Protein AF-E4WVW0-F1 (afdb_monomer_lite)

Sequence (112 aa):
MLASIGRYIEFFCGNGPDCQLPQLARDDDVYKSKMVEIAKKRMLDDYFVVGVLEQFEDSLSVFEKLLPRYYRGALEVYESKMIQTTRNQTKSIGKRTLPDEIANKLRSGALK

Secondary structure (DSSP, 8-state):
----TTHHHHHHH-SSTTTS--GGGTT-HHHHHHHHHHHHHHHHHT-S----GGGHHHHHHHHHHH-HHHHTTHHHHHHSHHHHHHHHHTSPTTPPPPPHHHHHHIIIII--

Organism: Oikopleura dioica (NCBI:txid34765)

Structure (mmCIF, N/CA/C/O backbone):
data_AF-E4WVW0-F1
#
_entry.id   AF-E4WVW0-F1
#
loop_
_atom_site.group_PDB
_atom_site.id
_atom_site.type_symbol
_atom_site.label_atom_id
_atom_site.label_alt_id
_atom_site.label_comp_id
_atom_site.label_asym_id
_atom_site.label_entity_id
_atom_site.label_seq_id
_atom_site.pdbx_PDB_ins_code
_atom_site.Cartn_x
_atom_site.Cartn_y
_atom_site.Cartn_z
_atom_site.occupancy
_atom_site.B_iso_or_equiv
_atom_site.auth_seq_id
_atom_site.auth_comp_id
_atom_site.auth_asym_id
_atom_site.auth_atom_id
_atom_site.pdbx_PDB_model_num
ATOM 1 N N . MET A 1 1 ? 25.328 0.070 4.553 1.00 29.50 1 MET A N 1
ATOM 2 C CA . MET A 1 1 ? 23.958 -0.468 4.400 1.00 29.50 1 MET A CA 1
ATOM 3 C C . MET A 1 1 ? 23.121 0.590 3.689 1.00 29.50 1 MET A C 1
ATOM 5 O O . MET A 1 1 ? 22.456 1.383 4.337 1.00 29.50 1 MET A O 1
ATOM 9 N N . LEU A 1 2 ? 23.262 0.696 2.364 1.00 34.66 2 LEU A N 1
ATOM 10 C CA . LEU A 1 2 ? 22.520 1.677 1.569 1.00 34.66 2 LEU A CA 1
ATOM 11 C C . LEU A 1 2 ? 21.074 1.192 1.453 1.00 34.66 2 LEU A C 1
ATOM 13 O O . LEU A 1 2 ? 20.809 0.156 0.843 1.00 34.66 2 LEU A O 1
ATOM 17 N N . ALA A 1 3 ? 20.162 1.902 2.115 1.00 38.31 3 ALA A N 1
ATOM 18 C CA . ALA A 1 3 ? 18.736 1.636 2.046 1.00 38.31 3 ALA A CA 1
ATOM 19 C C . ALA A 1 3 ? 18.289 1.706 0.581 1.00 38.31 3 ALA A C 1
ATOM 21 O O . ALA A 1 3 ? 18.396 2.749 -0.057 1.00 38.31 3 ALA A O 1
ATOM 22 N N . SER A 1 4 ? 17.819 0.584 0.037 1.00 49.12 4 SER A N 1
ATOM 23 C CA . SER A 1 4 ? 17.189 0.554 -1.282 1.00 49.12 4 SER A CA 1
ATOM 24 C C . SER A 1 4 ? 15.854 1.284 -1.171 1.00 49.12 4 SER A C 1
ATOM 26 O O . SER A 1 4 ? 14.923 0.850 -0.492 1.00 49.12 4 SER A O 1
ATOM 28 N N . ILE A 1 5 ? 15.814 2.476 -1.749 1.00 54.31 5 ILE A N 1
ATOM 29 C CA . ILE A 1 5 ? 14.668 3.384 -1.722 1.00 54.31 5 ILE A CA 1
ATOM 30 C C . ILE A 1 5 ? 13.500 2.824 -2.561 1.00 54.31 5 ILE A C 1
ATOM 32 O O . ILE A 1 5 ? 12.343 3.110 -2.273 1.00 54.31 5 ILE A O 1
ATOM 36 N N . GLY A 1 6 ? 13.785 1.928 -3.513 1.00 65.44 6 GLY A N 1
ATOM 37 C CA . GLY A 1 6 ? 12.808 1.246 -4.366 1.00 65.44 6 GLY A CA 1
ATOM 38 C C . GLY A 1 6 ? 12.185 -0.032 -3.792 1.00 65.44 6 GLY A C 1
ATOM 39 O O . GLY A 1 6 ? 11.617 -0.800 -4.559 1.00 65.44 6 GLY A O 1
ATOM 40 N N . ARG A 1 7 ? 12.259 -0.287 -2.476 1.00 75.88 7 ARG A N 1
ATOM 41 C CA . ARG A 1 7 ? 11.815 -1.569 -1.883 1.00 75.88 7 ARG A CA 1
ATOM 42 C C . ARG A 1 7 ? 10.414 -2.008 -2.318 1.00 75.88 7 ARG A C 1
ATOM 44 O O . ARG A 1 7 ? 10.227 -3.166 -2.659 1.00 75.88 7 ARG A O 1
ATOM 51 N N . TYR A 1 8 ? 9.432 -1.107 -2.338 1.00 85.38 8 TYR A N 1
ATOM 52 C CA . TYR A 1 8 ? 8.074 -1.472 -2.762 1.00 85.38 8 TYR A CA 1
ATOM 53 C C . TYR A 1 8 ? 7.975 -1.744 -4.266 1.00 85.38 8 TYR A C 1
ATOM 55 O O . TYR A 1 8 ? 7.250 -2.647 -4.669 1.00 85.38 8 TYR A O 1
ATOM 63 N N . ILE A 1 9 ? 8.738 -1.017 -5.088 1.00 88.12 9 ILE A N 1
ATOM 64 C CA . ILE A 1 9 ? 8.806 -1.256 -6.535 1.00 88.12 9 ILE A CA 1
ATOM 65 C C . ILE A 1 9 ? 9.362 -2.656 -6.796 1.00 88.12 9 ILE A C 1
ATOM 67 O O . ILE A 1 9 ? 8.800 -3.373 -7.610 1.00 88.12 9 ILE A O 1
ATOM 71 N N . GLU A 1 10 ? 10.401 -3.081 -6.072 1.00 86.81 10 GLU A N 1
ATOM 72 C CA . GLU A 1 10 ? 10.945 -4.444 -6.165 1.00 86.81 10 GLU A CA 1
ATOM 73 C C . GLU A 1 10 ? 9.879 -5.503 -5.831 1.00 86.81 10 GLU A C 1
ATOM 75 O O . GLU A 1 10 ? 9.717 -6.461 -6.585 1.00 86.81 10 GLU A O 1
ATOM 80 N N . PHE A 1 11 ? 9.093 -5.302 -4.762 1.00 90.00 11 PHE A N 1
ATOM 81 C CA . PHE A 1 11 ? 8.000 -6.216 -4.399 1.00 90.00 11 PHE A CA 1
ATOM 82 C C . PHE A 1 11 ? 6.936 -6.341 -5.498 1.00 90.00 11 PHE A C 1
ATOM 84 O O . PHE A 1 11 ? 6.539 -7.458 -5.825 1.00 90.00 11 PHE A O 1
ATOM 91 N N . PHE A 1 12 ? 6.485 -5.223 -6.076 1.00 92.94 12 PHE A N 1
ATOM 92 C CA . PHE A 1 12 ? 5.461 -5.233 -7.128 1.00 92.94 12 PHE A CA 1
ATOM 93 C C . PHE A 1 12 ? 6.011 -5.669 -8.493 1.00 92.94 12 PHE A C 1
ATOM 95 O O . PHE A 1 12 ? 5.305 -6.326 -9.254 1.00 92.94 12 PHE A O 1
ATOM 102 N N . CYS A 1 13 ? 7.270 -5.353 -8.805 1.00 92.06 13 CYS A N 1
ATOM 103 C CA . CYS A 1 13 ? 7.949 -5.821 -10.013 1.00 92.06 13 CYS A CA 1
ATOM 104 C C . CYS A 1 13 ? 8.143 -7.344 -9.960 1.00 92.06 13 CYS A C 1
ATOM 106 O O . CYS A 1 13 ? 7.930 -8.027 -10.957 1.00 92.06 13 CYS A O 1
ATOM 108 N N . GLY A 1 14 ? 8.471 -7.900 -8.790 1.00 89.44 14 GLY A N 1
ATOM 109 C CA . GLY A 1 14 ? 8.585 -9.337 -8.546 1.00 89.44 14 GLY A CA 1
ATOM 110 C C . GLY A 1 14 ? 9.992 -9.900 -8.772 1.00 8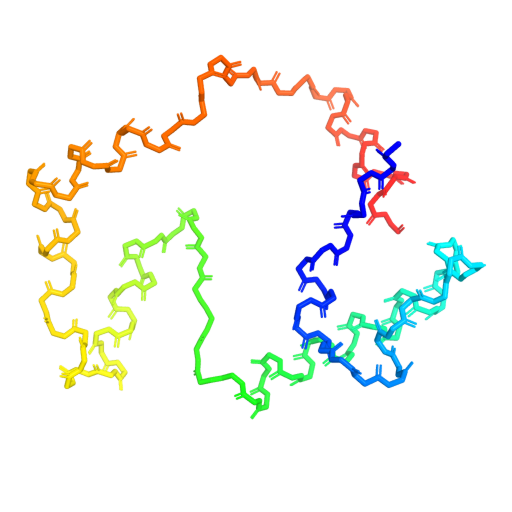9.44 14 GLY A C 1
ATOM 111 O O . GLY A 1 14 ? 10.979 -9.179 -8.819 1.00 89.44 14 GLY A O 1
ATOM 112 N N . ASN A 1 15 ? 10.093 -11.226 -8.907 1.00 89.06 15 ASN A N 1
ATOM 113 C CA . ASN A 1 15 ? 11.381 -11.943 -8.910 1.00 89.06 15 ASN A CA 1
ATOM 114 C C . ASN A 1 15 ? 11.935 -12.256 -10.314 1.00 89.06 15 ASN A C 1
ATOM 116 O O . ASN A 1 15 ? 12.841 -13.076 -10.443 1.00 89.06 15 ASN A O 1
ATOM 120 N N . GLY A 1 16 ? 11.360 -11.670 -11.368 1.00 85.31 16 GLY A N 1
ATOM 121 C CA . GLY A 1 16 ? 11.795 -11.907 -12.747 1.00 85.31 16 GLY A CA 1
ATOM 122 C C . GLY A 1 16 ? 13.152 -11.263 -13.063 1.00 85.31 16 GLY A C 1
ATOM 123 O O . GLY A 1 16 ? 13.584 -10.365 -12.337 1.00 85.31 16 GLY A O 1
ATOM 124 N N . PRO A 1 17 ? 13.806 -11.660 -14.169 1.00 83.69 17 PRO A N 1
ATOM 125 C CA . PRO A 1 17 ? 15.116 -11.125 -14.550 1.00 83.69 17 PRO A CA 1
ATOM 126 C C . PRO A 1 17 ? 15.099 -9.605 -14.768 1.00 83.69 17 PRO A C 1
ATOM 128 O O . PRO A 1 17 ? 16.090 -8.941 -14.496 1.00 83.69 17 PRO A O 1
ATOM 131 N N . ASP A 1 18 ? 13.961 -9.040 -15.182 1.00 82.88 18 ASP A N 1
ATOM 132 C CA . ASP A 1 18 ? 13.778 -7.593 -15.358 1.00 82.88 18 ASP A CA 1
ATOM 133 C C . ASP A 1 18 ? 13.653 -6.800 -14.042 1.00 82.88 18 ASP A C 1
ATOM 135 O O . ASP A 1 18 ? 13.621 -5.572 -14.069 1.00 82.88 18 ASP A O 1
ATOM 139 N N . CYS A 1 19 ? 13.542 -7.487 -12.900 1.00 84.75 19 CYS A N 1
ATOM 140 C CA . CYS A 1 19 ? 13.302 -6.890 -11.584 1.00 84.75 19 CYS A CA 1
ATOM 141 C C . CYS A 1 19 ? 14.416 -7.190 -10.571 1.00 84.75 19 CYS A C 1
ATOM 143 O O . CYS A 1 19 ? 14.484 -6.571 -9.510 1.00 84.75 19 CYS A O 1
ATOM 145 N N . GLN A 1 20 ? 15.315 -8.120 -10.889 1.00 77.31 20 GLN A N 1
ATOM 146 C CA . GLN A 1 20 ? 16.459 -8.454 -10.051 1.00 77.31 20 GLN A CA 1
ATOM 147 C C . GLN A 1 20 ? 17.588 -7.459 -10.302 1.00 77.31 20 GLN A C 1
ATOM 149 O O . GLN A 1 20 ? 18.389 -7.659 -11.204 1.00 77.31 20 GLN A O 1
ATOM 154 N N . LEU A 1 21 ? 17.655 -6.391 -9.501 1.00 67.06 21 LEU A N 1
ATOM 155 C CA . LEU A 1 21 ? 18.718 -5.381 -9.571 1.00 67.06 21 LEU A CA 1
ATOM 156 C C . LEU A 1 21 ? 20.111 -6.020 -9.410 1.00 67.06 21 LEU A C 1
ATOM 158 O O . LEU A 1 21 ? 20.482 -6.397 -8.289 1.00 67.06 21 LEU A O 1
ATOM 162 N N . PRO A 1 22 ? 20.949 -6.066 -10.464 1.00 64.06 22 PRO A N 1
ATOM 163 C CA . PRO A 1 22 ? 22.372 -6.294 -10.280 1.00 64.06 22 PRO A CA 1
ATOM 164 C C . PRO A 1 22 ? 22.937 -5.137 -9.448 1.00 64.06 22 PRO A C 1
ATOM 166 O O . PRO A 1 22 ? 22.546 -3.984 -9.633 1.00 64.06 22 PRO A O 1
ATOM 169 N N . GLN A 1 23 ? 23.887 -5.403 -8.544 1.00 59.28 23 GLN A N 1
ATOM 170 C CA . GLN A 1 23 ? 24.489 -4.346 -7.709 1.00 59.28 23 GLN A CA 1
ATOM 171 C C . GLN A 1 23 ? 25.086 -3.193 -8.541 1.00 59.28 23 GLN A C 1
ATOM 173 O O . GLN A 1 23 ? 25.136 -2.066 -8.063 1.00 59.28 23 GLN A O 1
ATOM 178 N N . LEU A 1 24 ? 25.471 -3.477 -9.790 1.00 55.19 24 LEU A N 1
ATOM 179 C CA . LEU A 1 24 ? 26.059 -2.543 -10.751 1.00 55.19 24 LEU A CA 1
ATOM 180 C C . LEU A 1 24 ? 25.038 -1.655 -11.493 1.00 55.19 24 LEU A C 1
ATOM 182 O O . LEU A 1 24 ? 25.452 -0.678 -12.100 1.00 55.19 24 LEU A O 1
ATOM 186 N N . ALA A 1 25 ? 23.733 -1.957 -11.445 1.00 59.75 25 ALA A N 1
ATOM 187 C CA . ALA A 1 25 ? 22.686 -1.193 -12.146 1.00 59.75 25 ALA A CA 1
ATOM 188 C C . ALA A 1 25 ? 21.843 -0.307 -11.208 1.00 59.75 25 ALA A C 1
ATOM 190 O O . ALA A 1 25 ? 20.810 0.226 -11.604 1.00 59.75 25 ALA A O 1
ATOM 191 N N . ARG A 1 26 ? 22.248 -0.161 -9.937 1.00 60.06 26 ARG A N 1
ATOM 192 C CA . ARG A 1 26 ? 2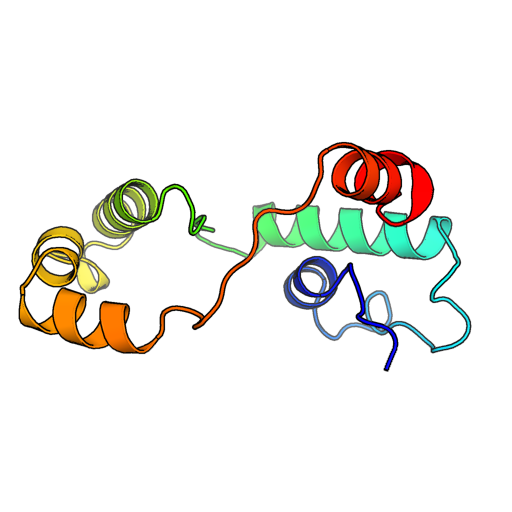1.468 0.578 -8.924 1.00 60.06 26 ARG A CA 1
ATOM 193 C C . ARG A 1 26 ? 21.332 2.074 -9.214 1.00 60.06 26 ARG A C 1
ATOM 195 O O . ARG A 1 26 ? 20.353 2.668 -8.769 1.00 60.06 26 ARG A O 1
ATOM 202 N N . ASP A 1 27 ? 22.261 2.636 -9.982 1.00 66.81 27 ASP A N 1
ATOM 203 C CA . ASP A 1 27 ? 22.260 4.044 -10.393 1.00 66.81 27 ASP A CA 1
ATOM 204 C C . ASP A 1 27 ? 21.837 4.232 -11.863 1.00 66.81 27 ASP A C 1
ATOM 206 O O . ASP A 1 27 ? 21.952 5.327 -12.402 1.00 66.81 27 ASP A O 1
ATOM 210 N N . ASP A 1 28 ? 21.334 3.178 -12.520 1.00 76.94 28 ASP A N 1
ATOM 211 C CA . ASP A 1 28 ? 20.810 3.263 -13.884 1.00 76.94 28 ASP A CA 1
ATOM 212 C C . ASP A 1 28 ? 19.328 3.673 -13.869 1.00 76.94 28 ASP A C 1
ATOM 214 O O . ASP A 1 28 ? 18.428 2.877 -13.573 1.00 76.94 28 ASP A O 1
ATOM 218 N N . ASP A 1 29 ? 19.070 4.935 -14.205 1.00 78.25 29 ASP A N 1
ATOM 219 C CA . ASP A 1 29 ? 17.721 5.504 -14.257 1.00 78.25 29 ASP A CA 1
ATOM 220 C C . ASP A 1 29 ? 16.836 4.851 -15.332 1.00 78.25 29 ASP A C 1
ATOM 222 O O . ASP A 1 29 ? 15.611 4.778 -15.168 1.00 78.25 29 ASP A O 1
ATOM 226 N N . VAL A 1 30 ? 17.429 4.307 -16.402 1.00 82.44 30 VAL A N 1
ATOM 227 C CA . VAL A 1 30 ? 16.694 3.562 -17.435 1.00 82.44 30 VAL A CA 1
ATOM 228 C C . VAL A 1 30 ? 16.162 2.261 -16.845 1.00 82.44 30 VAL A C 1
ATOM 230 O O . VAL A 1 30 ? 14.988 1.921 -17.026 1.00 82.44 30 VAL A O 1
ATOM 233 N N . TYR A 1 31 ? 16.997 1.556 -16.080 1.00 81.50 31 TYR A N 1
ATOM 234 C CA . TYR A 1 31 ? 16.602 0.316 -15.420 1.00 81.50 31 TYR A CA 1
ATOM 235 C C . TYR A 1 31 ? 15.532 0.555 -14.345 1.00 81.50 31 TYR A C 1
ATOM 237 O O . TYR A 1 31 ? 14.507 -0.134 -14.332 1.00 81.50 31 TYR A O 1
ATOM 245 N N . LYS A 1 32 ? 15.705 1.575 -13.490 1.00 80.69 32 LYS A N 1
ATOM 246 C CA . LYS A 1 32 ? 14.693 1.959 -12.485 1.00 80.69 32 LYS A CA 1
ATOM 247 C C . LYS A 1 32 ? 13.345 2.275 -13.131 1.00 80.69 32 LYS A C 1
ATOM 249 O O . LYS A 1 32 ? 12.314 1.789 -12.667 1.00 80.69 32 LYS A O 1
ATOM 254 N N . SER A 1 33 ? 13.352 3.045 -14.220 1.00 85.00 33 SER A N 1
ATOM 255 C CA . SER A 1 33 ? 12.132 3.401 -14.953 1.00 85.00 33 SER A CA 1
ATOM 256 C C . SER A 1 33 ? 11.429 2.158 -15.498 1.00 85.00 33 SER A C 1
ATOM 258 O O . SER A 1 33 ? 10.223 2.001 -15.317 1.00 85.00 33 SER A O 1
ATOM 260 N N . LYS A 1 34 ? 12.181 1.216 -16.084 1.00 87.88 34 LYS A N 1
ATOM 261 C CA . LYS A 1 34 ? 11.630 -0.058 -16.564 1.00 87.88 34 LYS A CA 1
ATOM 262 C C . LYS A 1 34 ? 10.984 -0.869 -15.434 1.00 87.88 34 LYS A C 1
ATOM 264 O O . LYS A 1 34 ? 9.876 -1.372 -15.613 1.00 87.88 34 LYS A O 1
ATOM 269 N N . MET A 1 35 ? 11.629 -0.966 -14.269 1.00 88.56 35 MET A N 1
ATOM 270 C CA . MET A 1 35 ? 11.055 -1.658 -13.108 1.00 88.56 35 MET A CA 1
ATOM 271 C C . MET A 1 35 ? 9.752 -1.017 -12.629 1.00 88.56 35 MET A C 1
ATOM 273 O O . MET A 1 35 ? 8.803 -1.729 -12.306 1.00 88.56 35 MET A O 1
ATOM 277 N N . VAL A 1 36 ? 9.692 0.317 -12.593 1.00 90.19 36 VAL A N 1
ATOM 278 C CA . VAL A 1 36 ? 8.481 1.056 -12.210 1.00 90.19 36 VAL A CA 1
ATOM 279 C C . VAL A 1 36 ? 7.333 0.754 -13.167 1.00 90.19 36 VAL A C 1
ATOM 281 O O . VAL A 1 36 ? 6.219 0.503 -12.710 1.00 90.19 36 VAL A O 1
ATOM 284 N N . GLU A 1 37 ? 7.586 0.727 -14.474 1.00 93.38 37 GLU A N 1
ATOM 285 C CA . GLU A 1 37 ? 6.541 0.419 -15.455 1.00 93.38 37 GLU A CA 1
ATOM 286 C C . GLU A 1 37 ? 6.040 -1.025 -15.340 1.00 93.38 37 GLU A C 1
ATOM 288 O O . GLU A 1 37 ? 4.833 -1.266 -15.386 1.00 93.38 37 GLU A O 1
ATOM 293 N N . ILE A 1 38 ? 6.935 -1.987 -15.093 1.00 93.88 38 ILE A N 1
ATOM 294 C CA . ILE A 1 38 ? 6.534 -3.377 -14.829 1.00 93.88 38 ILE A CA 1
ATOM 295 C C . ILE A 1 38 ? 5.700 -3.461 -13.547 1.00 93.88 38 ILE A C 1
ATOM 297 O O . ILE A 1 38 ? 4.642 -4.087 -13.551 1.00 93.88 38 ILE A O 1
ATOM 301 N N . ALA A 1 39 ? 6.142 -2.814 -12.466 1.00 94.31 39 ALA A N 1
ATOM 302 C CA . ALA A 1 39 ? 5.421 -2.789 -11.198 1.00 94.31 39 ALA A CA 1
ATOM 303 C C . ALA A 1 39 ? 4.011 -2.202 -11.361 1.00 94.31 39 ALA A C 1
ATOM 305 O O . ALA A 1 39 ? 3.045 -2.821 -10.923 1.00 94.31 39 ALA A O 1
ATOM 306 N N . LYS A 1 40 ? 3.871 -1.061 -12.051 1.00 95.44 40 LYS A N 1
ATOM 307 C CA . LYS A 1 40 ? 2.566 -0.449 -12.352 1.00 95.44 40 LYS A CA 1
ATOM 308 C C . LYS A 1 40 ? 1.664 -1.395 -13.133 1.00 95.44 40 LYS A C 1
ATOM 310 O O . LYS A 1 40 ? 0.506 -1.564 -12.763 1.00 95.44 40 LYS A O 1
ATOM 315 N N . LYS A 1 41 ? 2.191 -2.020 -14.191 1.00 96.81 41 LYS A N 1
ATOM 316 C CA . LYS A 1 41 ? 1.424 -2.964 -15.005 1.00 96.81 41 LYS A CA 1
ATOM 317 C C . LYS A 1 41 ? 0.903 -4.123 -14.158 1.00 96.81 41 LYS A C 1
ATOM 319 O O . LYS A 1 41 ? -0.287 -4.398 -14.177 1.00 96.81 41 LYS A O 1
ATOM 324 N N . ARG A 1 42 ? 1.764 -4.740 -13.347 1.00 95.88 42 ARG A N 1
ATOM 325 C CA . ARG A 1 42 ? 1.364 -5.840 -12.457 1.00 95.88 42 ARG A CA 1
ATOM 326 C C . ARG A 1 42 ? 0.337 -5.401 -11.423 1.00 95.88 42 ARG A C 1
ATOM 328 O O . ARG A 1 42 ? -0.631 -6.112 -11.196 1.00 95.88 42 ARG A O 1
ATOM 335 N N . MET A 1 43 ? 0.506 -4.223 -10.823 1.00 95.88 43 MET A N 1
ATOM 336 C CA . MET A 1 43 ? -0.476 -3.674 -9.880 1.00 95.88 43 MET A CA 1
ATOM 337 C C . MET A 1 43 ? -1.873 -3.523 -10.494 1.00 95.88 43 MET A C 1
ATOM 339 O O . MET A 1 43 ? -2.850 -3.650 -9.764 1.00 95.88 43 MET A O 1
ATOM 343 N N . LEU A 1 44 ? -1.969 -3.242 -11.796 1.00 96.38 44 LEU A N 1
ATOM 344 C CA . LEU A 1 44 ? -3.244 -3.114 -12.506 1.00 96.38 44 LEU A CA 1
ATOM 345 C C . LEU A 1 44 ? -3.790 -4.462 -12.994 1.00 96.38 44 LEU A C 1
ATOM 347 O O . LEU A 1 44 ? -4.994 -4.687 -12.914 1.00 96.38 44 LEU A O 1
ATOM 351 N N . ASP A 1 45 ? -2.916 -5.336 -13.493 1.00 96.94 45 ASP A N 1
ATOM 352 C CA . ASP A 1 45 ? -3.316 -6.554 -14.204 1.00 96.94 45 ASP A CA 1
ATOM 353 C C . ASP A 1 45 ? -3.418 -7.782 -13.274 1.00 96.94 45 ASP A C 1
ATOM 355 O O . ASP A 1 45 ? -4.289 -8.630 -13.464 1.00 96.94 45 ASP A O 1
ATOM 359 N N . ASP A 1 46 ? -2.549 -7.877 -12.260 1.00 96.56 46 ASP A N 1
ATOM 360 C CA . ASP A 1 46 ? -2.347 -9.098 -11.463 1.00 96.56 46 ASP A CA 1
ATOM 361 C C . ASP A 1 46 ? -2.844 -8.976 -10.012 1.00 96.56 46 ASP A C 1
ATOM 363 O O . ASP A 1 46 ? -3.147 -9.983 -9.363 1.00 96.56 46 ASP A O 1
ATOM 367 N N . TYR A 1 47 ? -2.913 -7.758 -9.466 1.00 96.25 47 TYR A N 1
ATOM 368 C CA . TYR A 1 47 ? -3.390 -7.526 -8.102 1.00 96.25 47 TYR A CA 1
ATOM 369 C C . TYR A 1 47 ? -4.883 -7.218 -8.098 1.00 96.25 47 TYR A C 1
ATOM 371 O O . TYR A 1 47 ? -5.344 -6.269 -8.721 1.00 96.25 47 TYR A O 1
ATOM 379 N N . PHE A 1 48 ? -5.641 -7.979 -7.309 1.00 96.00 48 PHE A N 1
ATOM 380 C CA . PHE A 1 48 ? -7.081 -7.762 -7.170 1.00 96.00 48 PHE A CA 1
ATOM 381 C C . PHE A 1 48 ? -7.418 -6.401 -6.534 1.00 96.00 48 PHE A C 1
ATOM 383 O O . PHE A 1 48 ? -8.357 -5.729 -6.952 1.00 96.00 48 PHE A O 1
ATOM 390 N N . VAL A 1 49 ? -6.665 -5.998 -5.506 1.00 95.44 49 VAL A N 1
ATOM 391 C CA . VAL A 1 49 ? -6.786 -4.691 -4.849 1.00 95.44 49 VAL A CA 1
ATOM 392 C C . VAL A 1 49 ? -5.499 -4.377 -4.075 1.00 95.44 49 VAL A C 1
ATOM 394 O O . VAL A 1 49 ? -4.884 -5.276 -3.500 1.00 95.44 49 VAL A O 1
ATOM 397 N N . VAL A 1 50 ? -5.091 -3.105 -4.039 1.00 96.44 50 VAL A N 1
ATOM 398 C CA . VAL A 1 50 ? -3.947 -2.616 -3.249 1.00 96.44 50 VAL A CA 1
ATOM 399 C C . VAL A 1 50 ? -4.415 -1.464 -2.358 1.00 96.44 50 VAL A C 1
ATOM 401 O O . VAL A 1 50 ? -4.964 -0.485 -2.853 1.00 96.44 50 VAL A O 1
ATOM 404 N N . GLY A 1 51 ? -4.216 -1.591 -1.044 1.00 95.94 51 GLY A N 1
ATOM 405 C CA . GLY A 1 51 ? -4.548 -0.558 -0.054 1.00 95.94 51 GLY A CA 1
ATOM 406 C C . GLY A 1 51 ? -3.337 0.282 0.359 1.00 95.94 51 GLY A C 1
ATOM 407 O O . GLY A 1 51 ? -2.192 -0.092 0.095 1.00 95.94 51 GLY A O 1
ATOM 408 N N . VAL A 1 52 ? -3.587 1.393 1.053 1.00 95.69 52 VAL A N 1
ATOM 409 C CA . VAL A 1 52 ? -2.545 2.288 1.591 1.00 95.69 52 VAL A CA 1
ATOM 410 C C . VAL A 1 52 ? -2.675 2.426 3.107 1.00 95.69 52 VAL A C 1
ATOM 412 O O . VAL A 1 52 ? -3.777 2.430 3.653 1.00 95.69 52 VAL A O 1
ATOM 415 N N . LEU A 1 53 ? -1.544 2.530 3.811 1.00 92.56 53 LEU A N 1
ATOM 416 C CA . LEU A 1 53 ? -1.532 2.556 5.280 1.00 92.56 53 LEU A CA 1
ATOM 417 C C . LEU A 1 53 ? -2.091 3.864 5.849 1.00 92.56 53 LEU A C 1
ATOM 419 O O . LEU A 1 53 ? -2.671 3.868 6.933 1.00 92.56 53 LEU A O 1
ATOM 423 N N . GLU A 1 54 ? -1.932 4.970 5.128 1.00 94.00 54 GLU A N 1
ATOM 424 C CA . GLU A 1 54 ? -2.434 6.289 5.511 1.00 94.00 54 GLU A CA 1
ATOM 425 C C . GLU A 1 54 ? -3.967 6.377 5.442 1.00 94.00 54 GLU A C 1
ATOM 427 O O . GLU A 1 54 ? -4.554 7.187 6.152 1.00 94.00 54 GLU A O 1
ATOM 432 N N . GLN A 1 55 ? -4.607 5.522 4.636 1.00 96.62 55 GLN A N 1
ATOM 433 C CA . GLN A 1 55 ? -6.065 5.391 4.496 1.00 96.62 55 GLN A CA 1
ATOM 434 C C . GLN A 1 55 ? -6.487 3.938 4.763 1.00 96.62 55 GLN A C 1
ATOM 436 O O . GLN A 1 55 ? -7.163 3.288 3.961 1.00 96.62 55 GLN A O 1
ATOM 441 N N . PHE A 1 56 ? -6.011 3.379 5.879 1.00 95.56 56 PHE A N 1
ATOM 442 C CA . PHE A 1 56 ? -6.185 1.957 6.178 1.00 95.56 56 PHE A CA 1
ATOM 443 C C . PHE A 1 56 ? -7.656 1.565 6.384 1.00 95.56 56 PHE A C 1
ATOM 445 O O . PHE A 1 56 ? -8.078 0.518 5.905 1.00 95.56 56 PHE A O 1
ATOM 452 N N . GLU A 1 57 ? -8.448 2.409 7.047 1.00 96.44 57 GLU A N 1
ATOM 453 C CA . GLU A 1 57 ? -9.884 2.170 7.281 1.00 96.44 57 GLU A CA 1
ATOM 454 C C . GLU A 1 57 ? -10.687 2.186 5.970 1.00 96.44 57 GLU A C 1
ATOM 456 O O . GLU A 1 57 ? -11.516 1.301 5.735 1.00 96.44 57 GLU A O 1
ATOM 461 N N . ASP A 1 58 ? -10.367 3.111 5.060 1.00 97.38 58 ASP A N 1
ATOM 462 C CA . ASP A 1 58 ? -10.942 3.138 3.711 1.00 97.38 58 ASP A CA 1
ATOM 463 C C . ASP A 1 58 ? -10.542 1.885 2.919 1.00 97.38 58 ASP A C 1
ATOM 465 O O . ASP A 1 58 ? -11.377 1.262 2.260 1.00 97.38 58 ASP A O 1
ATOM 469 N N . SER A 1 59 ? -9.276 1.463 3.036 1.00 97.44 59 SER A N 1
ATOM 470 C CA . SER A 1 59 ? -8.776 0.235 2.406 1.00 97.44 59 SER A CA 1
ATOM 471 C C . SER A 1 59 ? -9.535 -1.000 2.908 1.00 97.44 59 SER A C 1
ATOM 473 O O . SER A 1 59 ? -9.988 -1.805 2.097 1.00 97.44 59 SER A O 1
ATOM 475 N N . LEU A 1 60 ? -9.750 -1.130 4.224 1.00 97.31 60 LEU A N 1
ATO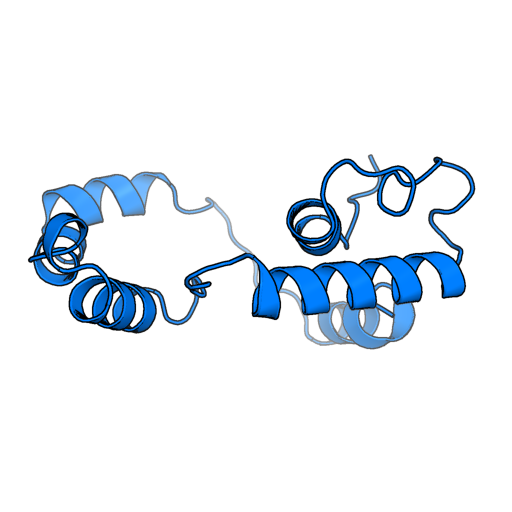M 476 C CA . LEU A 1 60 ? -10.554 -2.214 4.803 1.00 97.31 60 LEU A CA 1
ATOM 477 C C . LEU A 1 60 ? -12.005 -2.170 4.318 1.00 97.31 60 LEU A C 1
ATOM 479 O O . LEU A 1 60 ? -12.551 -3.206 3.949 1.00 97.31 60 LEU A O 1
ATOM 483 N N . SER A 1 61 ? -12.600 -0.979 4.240 1.00 97.00 61 SER A N 1
ATOM 484 C CA . SER A 1 61 ? -13.970 -0.797 3.747 1.00 97.00 61 SER A CA 1
ATOM 485 C C . SER A 1 61 ? -14.127 -1.230 2.285 1.00 97.00 61 SER A C 1
ATOM 487 O O . SER A 1 61 ? -15.144 -1.816 1.905 1.00 97.00 61 SER A O 1
ATOM 489 N N . VAL A 1 62 ? -13.127 -0.956 1.441 1.00 97.25 62 VAL A N 1
ATOM 490 C CA . VAL A 1 62 ? -13.085 -1.451 0.056 1.00 97.25 62 VAL A CA 1
ATOM 491 C C . VAL A 1 62 ? -12.925 -2.971 0.038 1.00 97.25 62 VAL A C 1
ATOM 493 O O . VAL A 1 62 ? -13.651 -3.650 -0.688 1.00 97.25 62 VAL A O 1
ATOM 496 N N . PHE A 1 63 ? -12.023 -3.525 0.852 1.00 97.56 63 PHE A N 1
ATOM 497 C CA . PHE A 1 63 ? -11.772 -4.969 0.884 1.00 97.56 63 PHE A CA 1
ATOM 498 C C . PHE A 1 63 ? -13.005 -5.739 1.354 1.00 97.56 63 PHE A C 1
ATOM 500 O O . PHE A 1 63 ? -13.334 -6.771 0.777 1.00 97.56 63 PHE A O 1
ATOM 507 N N . GLU A 1 64 ? -13.736 -5.222 2.337 1.00 97.31 64 GLU A N 1
ATOM 508 C CA . GLU A 1 64 ? -14.992 -5.803 2.803 1.00 97.31 64 GLU A CA 1
ATOM 509 C C . GLU A 1 64 ? -16.068 -5.824 1.713 1.00 97.31 64 GLU A C 1
ATOM 511 O O . GLU A 1 64 ? -16.727 -6.847 1.523 1.00 97.31 64 GLU A O 1
ATOM 516 N N . LYS A 1 65 ? -16.206 -4.741 0.938 1.00 96.88 65 LYS A N 1
ATOM 517 C CA . LYS A 1 65 ? -17.160 -4.677 -0.182 1.00 96.88 65 LYS A CA 1
ATOM 518 C C . LYS A 1 65 ? -16.796 -5.630 -1.320 1.00 96.88 65 LYS A C 1
ATOM 520 O O . LYS A 1 65 ? -17.688 -6.245 -1.899 1.00 96.88 65 LYS A O 1
ATOM 525 N N . LEU A 1 66 ? -15.509 -5.749 -1.648 1.00 97.75 66 LEU A N 1
ATOM 526 C CA . LEU A 1 66 ? -15.040 -6.580 -2.761 1.00 97.75 66 LEU A CA 1
ATOM 527 C C . LEU A 1 66 ? -14.911 -8.067 -2.391 1.00 97.75 66 LEU A C 1
ATOM 529 O O . LEU A 1 66 ? -15.141 -8.937 -3.228 1.00 97.75 66 LEU A O 1
ATOM 533 N N . LEU A 1 67 ? -14.548 -8.373 -1.143 1.00 97.12 67 LEU A N 1
ATOM 534 C CA . LEU A 1 67 ? -14.248 -9.718 -0.640 1.00 97.12 67 LEU A CA 1
ATOM 535 C C . LEU A 1 67 ? -14.991 -10.014 0.682 1.00 97.12 67 LEU A C 1
ATOM 537 O O . LEU A 1 67 ? -14.372 -10.412 1.677 1.00 97.12 67 LEU A O 1
ATOM 541 N N . PRO A 1 68 ? -16.333 -9.915 0.716 1.00 96.62 68 PRO A N 1
ATOM 542 C CA . PRO A 1 68 ? -17.114 -9.993 1.954 1.00 96.62 68 PRO A CA 1
ATOM 543 C C . PRO A 1 68 ? -17.040 -11.357 2.644 1.00 96.62 68 PRO A C 1
ATOM 545 O O . PRO A 1 68 ? -17.312 -11.467 3.833 1.00 96.62 68 PRO A O 1
ATOM 548 N N . ARG A 1 69 ? -16.677 -12.430 1.933 1.00 97.75 69 ARG A N 1
ATOM 549 C CA . ARG A 1 69 ? -16.473 -13.742 2.565 1.00 97.75 69 ARG A CA 1
ATOM 550 C C . ARG A 1 69 ? -15.286 -13.742 3.536 1.00 97.75 69 ARG A C 1
ATOM 552 O O . ARG A 1 69 ? -15.301 -14.514 4.488 1.00 97.75 69 ARG A O 1
ATOM 559 N N . TYR A 1 70 ? -14.278 -12.911 3.278 1.00 96.5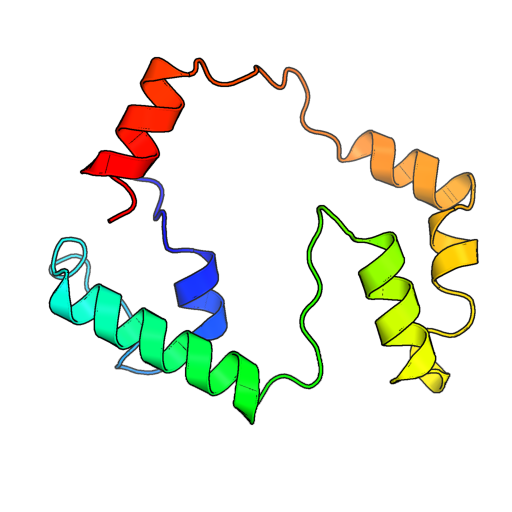6 70 TYR A N 1
ATOM 560 C CA . TYR A 1 70 ? -13.029 -12.875 4.040 1.00 96.56 70 TYR A CA 1
ATOM 561 C C . TYR A 1 70 ? -12.943 -11.659 4.964 1.00 96.56 70 TYR A C 1
ATOM 563 O O . TYR A 1 70 ? -12.407 -11.774 6.060 1.00 96.56 70 TYR A O 1
ATOM 571 N N . TYR A 1 71 ? -13.480 -10.516 4.532 1.00 97.31 71 TYR A N 1
ATOM 572 C CA . TYR A 1 71 ? -13.295 -9.226 5.203 1.00 97.31 71 TYR A CA 1
ATOM 573 C C . TYR A 1 71 ? -14.556 -8.692 5.890 1.00 97.31 71 TYR A C 1
ATOM 575 O O . TYR A 1 71 ? -14.562 -7.546 6.322 1.00 97.31 71 TYR A O 1
ATOM 583 N N . ARG A 1 72 ? -15.627 -9.487 6.008 1.00 97.81 72 ARG A N 1
ATOM 584 C CA . ARG A 1 72 ? -16.828 -9.050 6.733 1.00 97.81 72 ARG A CA 1
ATOM 585 C C . ARG A 1 72 ? -16.503 -8.738 8.191 1.00 97.81 72 ARG A C 1
ATOM 587 O O . ARG A 1 72 ? -15.981 -9.603 8.894 1.00 97.81 72 ARG A O 1
ATOM 594 N N . GLY A 1 73 ? -16.877 -7.547 8.642 1.00 97.00 73 GLY A N 1
ATOM 595 C CA . GLY A 1 73 ? -16.629 -7.083 10.001 1.00 97.00 73 GLY A CA 1
ATOM 596 C C . GLY A 1 73 ? -15.198 -6.582 10.240 1.00 97.00 73 GLY A C 1
ATOM 597 O O . GLY A 1 73 ? -14.766 -6.478 11.391 1.00 97.00 73 GLY A O 1
ATOM 598 N N . ALA A 1 74 ? -14.393 -6.392 9.185 1.00 96.12 74 ALA A N 1
ATOM 599 C CA . ALA A 1 74 ? -12.965 -6.113 9.338 1.00 96.12 74 ALA A CA 1
ATOM 600 C C . ALA A 1 74 ? -12.708 -4.744 9.975 1.00 96.12 74 ALA A C 1
ATOM 602 O O . ALA A 1 74 ? -11.769 -4.612 10.766 1.00 96.12 74 ALA A O 1
ATOM 603 N N . LEU A 1 75 ? -13.533 -3.745 9.654 1.00 94.75 75 LEU A N 1
ATOM 604 C CA . LEU A 1 75 ? -13.408 -2.408 10.225 1.00 94.75 75 LEU A CA 1
ATOM 605 C C . LEU A 1 75 ? -13.735 -2.421 11.725 1.00 94.75 75 LEU A C 1
ATOM 607 O O . LEU A 1 75 ? -12.952 -1.923 12.530 1.00 94.75 75 LEU A O 1
ATOM 611 N N . GLU A 1 76 ? -14.810 -3.098 12.122 1.00 96.00 76 GLU A N 1
ATOM 612 C CA . GLU A 1 76 ? -15.228 -3.231 13.519 1.00 96.00 76 GLU A CA 1
ATOM 613 C C . GLU A 1 76 ? -14.173 -3.969 14.353 1.00 96.00 76 GLU A C 1
ATOM 615 O O . GLU A 1 76 ? -13.863 -3.588 15.487 1.00 96.00 76 GLU A O 1
ATOM 620 N N . VAL A 1 77 ? -13.570 -5.022 13.789 1.00 96.00 77 VAL A N 1
ATOM 621 C CA . VAL A 1 77 ? -12.455 -5.727 14.434 1.00 96.00 77 VAL A CA 1
ATOM 622 C C . VAL A 1 77 ? -11.235 -4.817 14.555 1.00 96.00 77 VAL A C 1
ATOM 624 O O . VAL A 1 77 ? -10.604 -4.794 15.616 1.00 96.00 77 VAL A O 1
ATOM 627 N N . TYR A 1 78 ? -10.903 -4.051 13.513 1.00 95.00 78 TYR A N 1
ATOM 628 C CA . TYR A 1 78 ? -9.782 -3.114 13.538 1.00 95.00 78 TYR A CA 1
ATOM 629 C C . TYR A 1 78 ? -9.953 -2.033 14.615 1.00 95.00 78 TYR A C 1
ATOM 631 O O . TYR A 1 78 ? -8.999 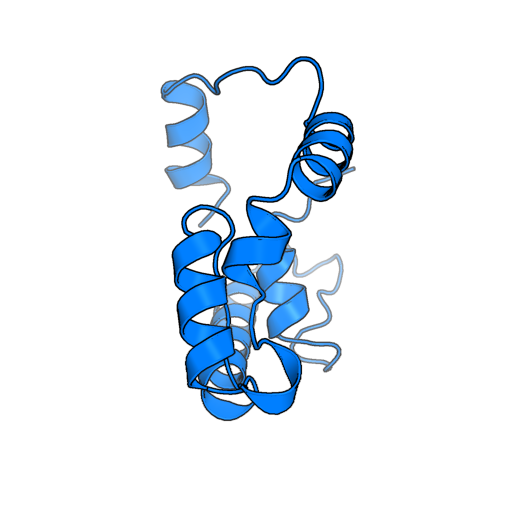-1.720 15.330 1.00 95.00 78 TYR A O 1
ATOM 639 N N . GLU A 1 79 ? -11.164 -1.515 14.800 1.00 94.94 79 GLU A N 1
ATOM 640 C CA . GLU A 1 79 ? -11.501 -0.523 15.830 1.00 94.94 79 GLU A CA 1
ATOM 641 C C . GLU A 1 79 ? -11.559 -1.108 17.251 1.00 94.94 79 GLU A C 1
ATOM 643 O O . GLU A 1 79 ? -11.502 -0.371 18.241 1.00 94.94 79 GLU A O 1
ATOM 648 N N . SER A 1 80 ? -11.618 -2.435 17.389 1.00 96.81 80 SER A N 1
ATOM 649 C CA . SER A 1 80 ? -11.714 -3.088 18.692 1.00 96.81 80 SER A CA 1
ATOM 650 C C . SER A 1 80 ? -10.518 -2.783 19.606 1.00 96.81 80 SER A C 1
ATOM 652 O O . SER A 1 80 ? -9.358 -2.689 19.189 1.00 96.81 80 SER A O 1
ATOM 654 N N . LYS A 1 81 ? -10.786 -2.712 20.917 1.00 95.56 81 LYS A N 1
ATOM 655 C CA . LYS A 1 81 ? -9.761 -2.438 21.939 1.00 95.56 81 LYS A CA 1
ATOM 656 C C . LYS A 1 81 ? -8.590 -3.421 21.872 1.00 95.56 81 LYS A C 1
ATOM 658 O O . LYS A 1 81 ? -7.448 -3.004 22.030 1.00 95.56 81 LYS A O 1
ATOM 663 N N . MET A 1 82 ? -8.871 -4.701 21.623 1.00 94.00 82 MET A N 1
ATOM 664 C CA . MET A 1 82 ? -7.848 -5.744 21.513 1.00 94.00 82 MET A CA 1
ATOM 665 C C . MET A 1 82 ? -6.844 -5.411 20.403 1.00 94.00 82 MET A C 1
ATOM 667 O O . MET A 1 82 ? -5.641 -5.358 20.660 1.00 94.00 82 MET A O 1
ATOM 671 N N . ILE A 1 83 ? -7.336 -5.119 19.196 1.00 94.81 83 ILE A N 1
ATOM 672 C CA . ILE A 1 83 ? -6.483 -4.817 18.042 1.00 94.81 83 ILE A CA 1
ATOM 673 C C . ILE A 1 83 ? -5.756 -3.485 18.223 1.00 94.81 83 ILE A C 1
ATOM 675 O O . ILE A 1 83 ? -4.557 -3.399 17.948 1.00 94.81 83 ILE A O 1
ATOM 679 N N . GLN A 1 84 ? -6.422 -2.461 18.762 1.00 94.50 84 GLN A N 1
ATOM 680 C CA . GLN A 1 84 ? -5.778 -1.174 19.037 1.00 94.50 84 GLN A CA 1
ATOM 681 C C . GLN A 1 84 ? -4.655 -1.298 20.081 1.00 94.50 84 GLN A C 1
ATOM 683 O O . GLN A 1 84 ? -3.611 -0.656 19.940 1.00 94.50 84 GLN A O 1
ATOM 688 N N . THR A 1 85 ? -4.811 -2.152 21.102 1.00 95.06 85 THR A N 1
ATOM 689 C CA . THR A 1 85 ? -3.737 -2.445 22.064 1.00 95.06 85 THR A CA 1
ATOM 690 C C . THR A 1 85 ? -2.524 -3.061 21.369 1.00 95.06 85 THR A C 1
ATOM 692 O O . THR A 1 85 ? -1.419 -2.548 21.541 1.00 95.06 85 THR A O 1
ATOM 695 N N . THR A 1 86 ? -2.712 -4.090 20.539 1.00 92.44 86 THR A N 1
ATOM 696 C CA . THR A 1 86 ? -1.611 -4.721 19.792 1.00 92.44 86 THR A CA 1
ATOM 697 C C . THR A 1 86 ? -0.949 -3.743 18.819 1.00 92.44 86 THR A C 1
ATOM 699 O O . THR A 1 86 ? 0.274 -3.637 18.782 1.00 92.44 86 THR A O 1
ATOM 702 N N . ARG A 1 87 ? -1.728 -2.945 18.083 1.00 90.50 87 ARG A N 1
ATOM 703 C CA . ARG A 1 87 ? -1.202 -1.939 17.145 1.00 90.50 87 ARG A CA 1
ATOM 704 C C . ARG A 1 87 ? -0.359 -0.872 17.841 1.00 90.50 87 ARG A C 1
ATOM 706 O O . ARG A 1 87 ? 0.637 -0.403 17.296 1.00 90.50 87 ARG A O 1
ATOM 713 N N . ASN A 1 88 ? -0.735 -0.470 19.052 1.00 90.12 88 ASN A N 1
ATOM 714 C CA . ASN A 1 88 ? 0.054 0.496 19.812 1.00 90.12 88 ASN A CA 1
ATOM 715 C C . ASN A 1 88 ? 1.438 -0.048 20.195 1.00 90.12 88 ASN A C 1
ATOM 717 O O . ASN A 1 88 ? 2.370 0.743 20.317 1.00 90.12 88 ASN A O 1
ATOM 721 N N . GLN A 1 89 ? 1.596 -1.370 20.306 1.00 92.19 89 GLN A N 1
ATOM 722 C CA . GLN A 1 89 ? 2.880 -2.015 20.596 1.00 92.19 89 GLN A CA 1
ATOM 723 C C . GLN A 1 89 ? 3.816 -2.067 19.378 1.00 92.19 89 GLN A C 1
ATOM 725 O O . GLN A 1 89 ? 5.024 -2.192 19.550 1.00 92.19 89 GLN A O 1
ATOM 730 N N . THR A 1 90 ? 3.295 -1.932 18.153 1.00 88.56 90 THR A N 1
ATOM 731 C CA . THR A 1 90 ? 4.103 -1.957 16.919 1.00 88.56 90 THR A CA 1
ATOM 732 C C . THR A 1 90 ? 4.522 -0.565 16.440 1.00 88.56 90 THR A C 1
ATOM 734 O O . THR A 1 90 ? 5.181 -0.435 15.407 1.00 88.56 90 THR A O 1
ATOM 737 N N . LYS A 1 91 ? 4.131 0.501 17.150 1.00 89.06 91 LYS A N 1
ATOM 738 C CA . LYS A 1 91 ? 4.518 1.873 16.804 1.00 89.06 91 LYS A CA 1
ATOM 739 C C . LYS A 1 91 ? 6.019 2.071 17.013 1.00 89.06 91 LYS A C 1
ATOM 741 O O . LYS A 1 91 ? 6.576 1.687 18.037 1.00 89.06 91 LYS A O 1
ATOM 746 N N . SER A 1 92 ? 6.673 2.727 16.056 1.00 88.94 92 SER A N 1
ATOM 747 C CA . SER A 1 92 ? 8.092 3.065 16.175 1.00 88.94 92 SER A CA 1
ATOM 748 C C . SER A 1 92 ? 8.327 4.035 17.333 1.00 88.94 92 SER A C 1
ATOM 750 O O . SER A 1 92 ? 7.778 5.140 17.357 1.00 88.94 92 SER A O 1
ATOM 752 N N . ILE A 1 93 ? 9.175 3.631 18.276 1.00 90.00 93 ILE A N 1
ATOM 753 C CA . ILE A 1 93 ? 9.564 4.450 19.426 1.00 90.00 93 ILE A CA 1
ATOM 754 C C . ILE A 1 93 ? 10.529 5.547 18.955 1.00 90.00 93 ILE A C 1
ATOM 756 O O . ILE A 1 93 ? 11.442 5.289 18.173 1.00 90.00 93 ILE A O 1
ATOM 760 N N . GLY A 1 94 ? 10.328 6.783 19.424 1.00 87.75 94 GLY A N 1
ATOM 761 C CA . GLY A 1 94 ? 11.236 7.899 19.134 1.00 87.75 94 GLY A CA 1
ATOM 762 C C . GLY A 1 94 ? 11.158 8.441 17.703 1.00 87.75 94 GLY A C 1
ATOM 763 O O . GLY A 1 94 ? 12.157 8.949 17.189 1.00 87.75 94 GLY A O 1
ATOM 764 N N . LYS A 1 95 ? 9.993 8.340 17.044 1.00 86.44 95 LYS A N 1
ATOM 765 C CA . LYS A 1 95 ? 9.768 8.923 15.712 1.00 86.44 95 LYS A CA 1
ATOM 766 C C . LYS A 1 95 ? 10.068 10.428 15.742 1.00 86.44 95 LYS A C 1
ATOM 768 O O . LYS A 1 95 ? 9.430 11.172 16.479 1.00 86.44 95 LYS A O 1
ATOM 773 N N . ARG A 1 96 ? 11.020 10.871 14.917 1.00 88.81 96 ARG A N 1
ATOM 774 C CA . ARG A 1 96 ? 11.314 12.294 14.696 1.00 88.81 96 ARG A CA 1
ATOM 775 C C . ARG A 1 96 ? 10.683 12.746 13.391 1.00 88.81 96 ARG A C 1
ATOM 777 O O . ARG A 1 96 ? 10.683 11.998 12.413 1.00 88.81 96 ARG A O 1
ATOM 784 N N . THR A 1 97 ? 10.169 13.966 13.377 1.00 87.06 97 THR A N 1
ATOM 785 C CA . THR A 1 97 ? 9.702 14.597 12.144 1.00 87.06 97 THR A CA 1
ATOM 786 C C . THR A 1 97 ? 10.914 14.991 11.311 1.00 87.06 97 THR A C 1
ATOM 788 O O . THR A 1 97 ? 11.893 15.519 11.842 1.00 87.06 97 THR A O 1
ATOM 791 N N . LEU A 1 98 ? 10.874 14.683 10.017 1.00 87.75 98 LEU A N 1
ATOM 792 C CA . LEU A 1 98 ? 11.957 15.038 9.112 1.00 87.75 98 LEU A CA 1
ATOM 793 C C . LEU A 1 98 ? 11.897 16.551 8.831 1.00 87.75 98 LEU A C 1
ATOM 795 O O . LEU A 1 98 ? 10.815 17.027 8.492 1.00 87.75 98 LEU A O 1
ATOM 799 N N . PRO A 1 99 ? 13.007 17.301 8.954 1.00 92.50 99 PRO A N 1
ATOM 800 C CA . PRO A 1 99 ? 13.044 18.709 8.566 1.00 92.50 99 PRO A CA 1
ATOM 801 C C . PRO A 1 99 ? 12.729 18.896 7.079 1.00 92.50 99 PRO A C 1
ATOM 803 O O . PRO A 1 99 ? 13.154 18.083 6.252 1.00 92.50 99 PRO A O 1
ATOM 806 N N . ASP A 1 100 ? 12.055 19.995 6.738 1.00 90.62 100 ASP A N 1
ATOM 807 C CA . ASP A 1 100 ? 11.607 20.278 5.367 1.00 90.62 100 ASP A CA 1
ATOM 808 C C . ASP A 1 100 ? 12.761 20.314 4.360 1.00 90.62 100 ASP A C 1
ATOM 810 O O . ASP A 1 100 ? 12.637 19.800 3.251 1.00 90.62 100 ASP A O 1
ATOM 814 N N . GLU A 1 101 ? 13.917 20.850 4.755 1.00 89.75 101 GLU A N 1
ATOM 815 C CA . GLU A 1 101 ? 15.120 20.869 3.919 1.00 89.75 101 GLU A CA 1
ATOM 816 C C . GLU A 1 101 ? 15.555 19.450 3.515 1.00 89.75 101 GLU A C 1
ATOM 818 O O . GLU A 1 101 ? 15.788 19.164 2.337 1.00 89.75 101 GLU A O 1
ATOM 823 N N . ILE A 1 102 ? 15.602 18.532 4.485 1.00 86.50 102 ILE A N 1
ATOM 824 C CA . ILE A 1 102 ? 15.994 17.138 4.253 1.00 86.50 102 ILE A CA 1
ATOM 825 C C . ILE A 1 102 ? 14.924 16.433 3.415 1.00 86.50 102 ILE A C 1
ATOM 827 O O . ILE A 1 102 ? 15.259 15.716 2.472 1.00 86.50 102 ILE A O 1
ATOM 831 N N . ALA A 1 103 ? 13.642 16.668 3.706 1.00 85.56 103 ALA A N 1
ATOM 832 C CA . ALA A 1 103 ? 12.538 16.117 2.925 1.00 85.56 103 ALA A CA 1
ATOM 833 C C . ALA A 1 103 ? 12.602 16.558 1.454 1.00 85.56 103 ALA A C 1
ATOM 835 O O . ALA A 1 103 ? 12.44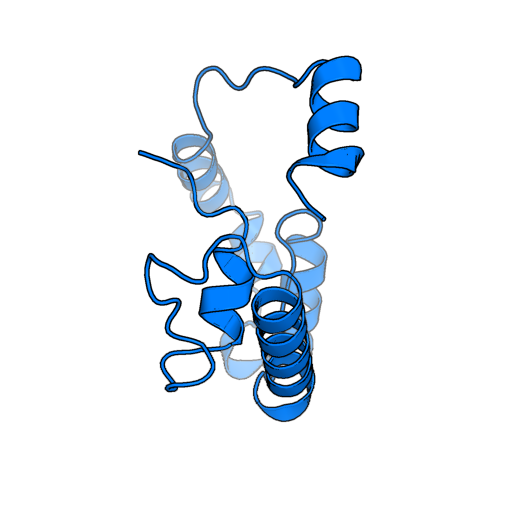5 15.735 0.549 1.00 85.56 103 ALA A O 1
ATOM 836 N N . ASN A 1 104 ? 12.890 17.836 1.205 1.00 85.94 104 ASN A N 1
ATOM 837 C CA . ASN A 1 104 ? 13.016 18.383 -0.141 1.00 85.94 104 ASN A CA 1
ATOM 838 C C . ASN A 1 104 ? 14.228 17.813 -0.875 1.00 85.94 104 ASN A C 1
ATOM 840 O O . ASN A 1 104 ? 14.100 17.429 -2.036 1.00 85.94 104 ASN A O 1
ATOM 844 N N . LYS A 1 105 ? 15.373 17.676 -0.197 1.00 86.19 105 LYS A N 1
ATOM 845 C CA . LYS A 1 105 ? 16.576 17.065 -0.778 1.00 86.19 105 LYS A CA 1
ATOM 846 C C . LYS A 1 105 ? 16.352 15.605 -1.179 1.00 86.19 105 LYS A C 1
ATOM 848 O O . LYS A 1 105 ? 16.813 15.181 -2.237 1.00 86.19 105 LYS A O 1
ATOM 853 N N . LEU A 1 106 ? 15.621 14.842 -0.363 1.00 82.06 106 LEU A N 1
ATOM 854 C CA . LEU A 1 106 ? 15.244 13.473 -0.714 1.00 82.06 106 LEU A CA 1
ATOM 855 C C . LEU A 1 106 ? 14.386 13.467 -1.986 1.00 82.06 106 LEU A C 1
ATOM 857 O O . LEU A 1 106 ? 14.738 12.794 -2.951 1.00 82.06 106 LEU A O 1
ATOM 861 N N . ARG A 1 107 ? 13.326 14.282 -2.028 1.00 79.88 107 ARG A N 1
ATOM 862 C CA . ARG A 1 107 ? 12.413 14.385 -3.182 1.00 79.88 107 ARG A CA 1
ATOM 863 C C . ARG A 1 107 ? 13.097 14.812 -4.481 1.00 79.88 107 ARG A C 1
ATOM 865 O O . ARG A 1 107 ? 12.698 14.347 -5.543 1.00 79.88 107 ARG A O 1
ATOM 872 N N . SER A 1 108 ? 14.077 15.713 -4.420 1.00 76.38 108 SER A N 1
ATOM 873 C CA . SER A 1 108 ? 14.667 16.317 -5.618 1.00 76.38 108 SER A CA 1
ATOM 874 C C . SER A 1 108 ? 15.861 15.560 -6.198 1.00 76.38 108 SER A C 1
ATOM 876 O O . SER A 1 108 ? 16.097 15.700 -7.397 1.00 76.38 108 SER A O 1
ATOM 878 N N . GLY A 1 109 ? 16.596 14.781 -5.393 1.00 60.16 109 GLY A N 1
ATOM 879 C CA . GLY A 1 109 ? 17.869 14.195 -5.836 1.00 60.16 109 GLY A CA 1
ATOM 880 C C . GLY A 1 109 ? 18.133 12.733 -5.476 1.00 60.16 109 GLY A C 1
ATOM 881 O O . GLY A 1 109 ? 18.945 12.114 -6.147 1.00 60.16 109 GLY A O 1
ATOM 882 N N . ALA A 1 110 ? 17.487 12.165 -4.451 1.00 53.28 110 ALA A N 1
ATOM 883 C CA . ALA A 1 110 ? 17.727 10.769 -4.039 1.00 53.28 110 ALA A CA 1
ATOM 884 C C . ALA A 1 110 ? 16.562 9.816 -4.369 1.00 53.28 110 ALA A C 1
ATOM 886 O O . ALA A 1 110 ? 16.717 8.601 -4.265 1.00 53.28 110 ALA A O 1
ATOM 887 N N . LEU A 1 111 ? 15.393 10.370 -4.711 1.00 55.03 111 LEU A N 1
ATOM 888 C CA . LEU A 1 111 ? 14.162 9.637 -5.028 1.00 55.03 111 LEU A CA 1
ATOM 889 C C . LEU A 1 111 ? 13.769 9.709 -6.518 1.00 55.03 111 LEU A C 1
ATOM 891 O O . LEU A 1 111 ? 12.730 9.152 -6.872 1.00 55.03 111 LEU A O 1
ATOM 895 N N . LYS A 1 112 ? 14.534 10.426 -7.352 1.00 50.69 112 LYS A N 1
ATOM 896 C CA . LYS A 1 112 ? 14.351 10.441 -8.811 1.00 50.69 112 LYS A CA 1
ATOM 897 C C . LYS A 1 112 ? 15.091 9.281 -9.467 1.00 50.69 112 LYS A C 1
ATOM 899 O O . LYS A 1 112 ? 16.138 8.863 -8.917 1.00 50.69 112 LYS A O 1
#

InterPro domains:
  IPR007734 Heparan sulphate 2-O-sulfotransferase [PTHR12129] (8-108)
  IPR027417 P-loop containing nucleoside triphosphate hydrolase [G3DSA:3.40.50.300] (3-111)

pLDDT: mean 85.7, std 14.95, range [29.5, 97.81]

Foldseek 3Di:
DPPLPCVVLLVLLDDDPLSPDDPVCSPPPVSVVSSNVSSVVSQVPPDPDDDDPVPVLVRLVVCCVVPVVPSPCVNVVCPDPVNVVVVVVPDDPPDDDDDPVVVVCCVPPVVD

Radius of gyration: 18.24 Å; chains: 1; bounding box: 43×35×40 Å